Protein AF-A0AAW7XFD2-F1 (afdb_monomer_lite)

Sequence (81 aa):
VLYSRGGQSEHIVKRQLIVFGVAYSVMFVEAQLDLQMLRRWAPWFYVAGVGLLVLVFFFGVGSKGAQRWLSLGFIRFQPSE

Secondary structure (DSSP, 8-state):
-HHHHTTT-HHHHHHHHHHHHHHHHHHHHHHTS-HHHHHHHHHHHHHHHHHHHHHHHHHEEEETTEEEEEE-SS-EE-TT-

Structure (mmCIF, N/CA/C/O backbone):
data_AF-A0AAW7XFD2-F1
#
_entry.id   AF-A0AAW7XFD2-F1
#
loop_
_atom_site.group_PDB
_atom_site.id
_atom_site.type_symbol
_atom_site.label_atom_id
_atom_site.label_alt_id
_atom_site.label_comp_id
_atom_site.label_asym_id
_atom_site.label_entity_id
_atom_site.label_seq_id
_atom_site.pdbx_PDB_ins_code
_atom_site.Cartn_x
_atom_site.Cartn_y
_atom_site.Cartn_z
_atom_site.occupancy
_atom_site.B_iso_or_equiv
_atom_site.auth_seq_id
_atom_site.auth_comp_id
_atom_site.auth_asym_id
_atom_site.auth_atom_id
_atom_site.pdbx_PDB_model_num
ATOM 1 N N . VAL A 1 1 ? 11.829 1.705 15.228 1.00 55.81 1 VAL A N 1
ATOM 2 C CA . VAL A 1 1 ? 12.702 1.254 14.108 1.00 55.81 1 VAL A CA 1
ATOM 3 C C . VAL A 1 1 ? 12.708 2.223 12.913 1.00 55.81 1 VAL A C 1
ATOM 5 O O . VAL A 1 1 ? 13.788 2.511 12.416 1.00 55.81 1 VAL A O 1
ATOM 8 N N . LEU A 1 2 ? 11.572 2.800 12.484 1.00 58.03 2 LEU A N 1
ATOM 9 C CA . LEU A 1 2 ? 11.522 3.765 11.359 1.00 58.03 2 LEU A CA 1
ATOM 10 C C . LEU A 1 2 ? 12.269 5.092 11.612 1.00 58.03 2 LEU A C 1
ATOM 12 O O . LEU A 1 2 ? 13.022 5.538 10.756 1.00 58.03 2 LEU A O 1
ATOM 16 N N . TYR A 1 3 ? 12.136 5.679 12.807 1.00 58.25 3 TYR A N 1
ATOM 17 C CA . TYR A 1 3 ? 12.827 6.924 13.187 1.00 58.25 3 TYR A CA 1
ATOM 18 C C . TYR A 1 3 ? 14.363 6.798 13.181 1.00 58.25 3 TYR A C 1
ATOM 20 O O . TYR A 1 3 ? 15.078 7.699 12.756 1.00 58.25 3 TYR A O 1
ATOM 28 N N . SER A 1 4 ? 14.873 5.634 13.593 1.00 61.00 4 SER A N 1
ATOM 29 C CA . SER A 1 4 ? 16.312 5.360 13.675 1.00 61.00 4 SER A CA 1
ATOM 30 C C . SER A 1 4 ? 16.936 5.012 12.314 1.00 61.00 4 SER A C 1
ATOM 32 O O . SER A 1 4 ? 18.092 5.349 12.088 1.00 61.00 4 SER A O 1
ATOM 34 N N . ARG A 1 5 ? 16.180 4.412 11.379 1.00 56.31 5 ARG A N 1
ATOM 35 C CA . ARG A 1 5 ? 16.648 4.128 10.005 1.00 56.31 5 ARG A CA 1
ATOM 36 C C . ARG A 1 5 ? 16.460 5.297 9.029 1.00 56.31 5 ARG A C 1
ATOM 38 O O . ARG A 1 5 ? 17.167 5.360 8.034 1.00 56.31 5 ARG A O 1
ATOM 45 N N . GLY A 1 6 ? 15.537 6.218 9.311 1.00 58.34 6 GLY A N 1
ATOM 46 C CA . GLY A 1 6 ? 15.274 7.415 8.500 1.00 58.34 6 GLY A CA 1
ATOM 47 C C . GLY A 1 6 ? 16.146 8.630 8.838 1.00 58.34 6 GLY A C 1
ATOM 48 O O . GLY A 1 6 ? 15.793 9.741 8.451 1.00 58.34 6 GLY A O 1
ATOM 49 N N . GLY A 1 7 ? 17.227 8.456 9.606 1.00 63.75 7 GLY A N 1
ATOM 50 C CA . GLY A 1 7 ? 18.134 9.549 9.978 1.00 63.75 7 GLY A CA 1
ATOM 51 C C . GLY A 1 7 ? 17.504 10.614 10.884 1.00 63.75 7 GLY A C 1
ATOM 52 O O . GLY A 1 7 ? 17.797 11.788 10.707 1.00 63.75 7 GLY A O 1
ATOM 53 N N . GLN A 1 8 ? 16.611 10.228 11.809 1.00 60.28 8 GLN A N 1
ATOM 54 C CA . GLN A 1 8 ? 15.878 11.147 12.704 1.00 60.28 8 GLN A CA 1
ATOM 55 C C . GLN A 1 8 ? 14.989 12.183 11.990 1.00 60.28 8 GLN A C 1
ATOM 57 O O . GLN A 1 8 ? 14.597 13.193 12.568 1.00 60.28 8 GLN A O 1
ATOM 62 N N . SER A 1 9 ? 14.614 11.934 10.735 1.00 62.56 9 SER A N 1
ATOM 63 C CA . SER A 1 9 ? 13.734 12.839 9.999 1.00 62.56 9 SER A CA 1
ATOM 64 C C . SER A 1 9 ? 12.274 12.702 10.455 1.00 62.56 9 SER A C 1
ATOM 66 O O . SER A 1 9 ? 11.563 11.747 10.127 1.00 62.56 9 SER A O 1
ATOM 68 N N . GLU A 1 10 ? 11.786 13.706 11.186 1.00 69.69 10 GLU A N 1
ATOM 69 C CA 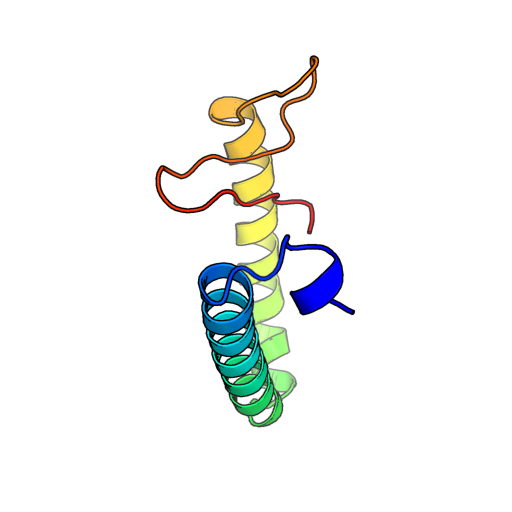. GLU A 1 10 ? 10.374 13.811 11.583 1.00 69.69 10 GLU A CA 1
ATOM 70 C C . GLU A 1 10 ? 9.419 13.747 10.381 1.00 69.69 10 GLU A C 1
ATOM 72 O O . GLU A 1 10 ? 8.304 13.234 10.483 1.00 69.69 10 GLU A O 1
ATOM 77 N N . HIS A 1 11 ? 9.870 14.228 9.219 1.00 72.50 11 HIS A N 1
ATOM 78 C CA . HIS A 1 11 ? 9.107 14.222 7.974 1.00 72.50 11 HIS A CA 1
ATOM 79 C C . HIS A 1 11 ? 8.731 12.810 7.501 1.00 72.50 11 HIS A C 1
ATOM 81 O O . HIS A 1 11 ? 7.601 12.601 7.056 1.00 72.50 11 HIS A O 1
ATOM 87 N N . ILE A 1 12 ? 9.631 11.827 7.627 1.00 75.62 12 ILE A N 1
ATOM 88 C CA . ILE A 1 12 ? 9.340 10.442 7.224 1.00 75.62 12 ILE A CA 1
ATOM 89 C C . ILE A 1 12 ? 8.305 9.829 8.168 1.00 75.62 12 ILE A C 1
ATOM 91 O O . ILE A 1 12 ? 7.373 9.164 7.714 1.00 75.62 12 ILE A O 1
ATOM 95 N N . VAL A 1 13 ? 8.424 10.098 9.469 1.00 80.00 13 VAL A N 1
ATOM 96 C CA . VAL A 1 13 ? 7.482 9.594 10.476 1.00 80.00 13 VAL A CA 1
ATOM 97 C C . VAL A 1 13 ? 6.093 10.205 10.285 1.00 80.00 13 VAL A C 1
ATOM 99 O O . VAL A 1 13 ? 5.113 9.463 10.243 1.00 80.00 13 VAL A O 1
ATOM 102 N N . LYS A 1 14 ? 5.996 11.527 10.087 1.00 80.56 14 LYS A N 1
ATOM 103 C CA . LYS A 1 14 ? 4.722 12.218 9.816 1.00 80.56 14 LYS A CA 1
ATOM 104 C C . LYS A 1 14 ? 4.047 11.686 8.549 1.00 80.56 14 LYS A C 1
ATOM 106 O O . LYS A 1 14 ? 2.863 11.360 8.582 1.00 80.56 14 LYS A O 1
ATOM 111 N N . ARG A 1 15 ? 4.797 11.519 7.454 1.00 80.62 15 ARG A N 1
ATOM 112 C CA . ARG A 1 15 ? 4.269 10.920 6.216 1.00 80.62 15 ARG A CA 1
ATOM 113 C C . ARG A 1 15 ? 3.757 9.499 6.453 1.00 80.62 15 ARG A C 1
ATOM 115 O O . ARG A 1 15 ? 2.677 9.160 5.983 1.00 80.62 15 ARG A O 1
ATOM 122 N N . GLN A 1 16 ? 4.505 8.683 7.192 1.00 82.12 16 GLN A N 1
ATOM 123 C CA . GLN A 1 16 ? 4.107 7.308 7.474 1.00 82.12 16 GLN A CA 1
ATOM 124 C C . GLN A 1 16 ? 2.836 7.237 8.334 1.00 82.12 16 GLN A C 1
ATOM 126 O O . GLN A 1 16 ? 1.979 6.397 8.075 1.00 82.12 16 GLN A O 1
ATOM 131 N N . LEU A 1 17 ? 2.684 8.131 9.315 1.00 87.25 17 LEU A N 1
ATOM 132 C CA . LEU A 1 17 ? 1.467 8.231 10.124 1.00 87.25 17 LEU A CA 1
ATOM 133 C C . LEU A 1 17 ? 0.240 8.576 9.275 1.00 87.25 17 LEU A C 1
ATOM 135 O O . LEU A 1 17 ? -0.803 7.957 9.454 1.00 87.25 17 LEU A O 1
ATOM 139 N N . ILE A 1 18 ? 0.373 9.503 8.321 1.00 87.50 18 ILE A N 1
ATOM 140 C CA . ILE A 1 18 ? -0.715 9.844 7.391 1.00 87.50 18 ILE A CA 1
ATOM 141 C C . ILE A 1 18 ? -1.082 8.630 6.530 1.00 87.50 18 ILE A C 1
ATOM 143 O O . ILE A 1 18 ? -2.259 8.300 6.419 1.00 87.50 18 ILE A O 1
ATOM 147 N N . VAL A 1 19 ? -0.089 7.930 5.968 1.00 88.31 19 VAL A N 1
ATOM 148 C CA . VAL A 1 19 ? -0.328 6.717 5.165 1.00 88.31 19 VAL A CA 1
ATOM 149 C C . VAL A 1 19 ? -1.045 5.648 5.988 1.00 88.31 19 VAL A C 1
ATOM 151 O O . VAL A 1 19 ? -2.022 5.077 5.512 1.00 88.31 19 VAL A O 1
ATOM 154 N N . PHE A 1 20 ? -0.619 5.413 7.233 1.00 89.56 20 PHE A N 1
ATOM 155 C CA . PHE A 1 20 ? -1.302 4.474 8.121 1.00 89.56 20 PHE A CA 1
ATOM 156 C C . PHE A 1 20 ? -2.730 4.917 8.444 1.00 89.56 20 PHE A C 1
ATOM 158 O O . PHE A 1 20 ? -3.637 4.095 8.368 1.00 89.56 20 PHE A O 1
ATOM 165 N N . GLY A 1 21 ? -2.953 6.195 8.757 1.00 92.25 21 GLY A N 1
ATOM 166 C CA . GLY A 1 21 ? -4.291 6.714 9.048 1.00 92.25 21 GLY A CA 1
ATOM 167 C C . GLY A 1 21 ? -5.255 6.541 7.873 1.00 92.25 21 GLY A C 1
ATOM 168 O O . GLY A 1 21 ? -6.383 6.085 8.063 1.00 92.25 21 GLY A O 1
ATOM 169 N N . VAL A 1 22 ? -4.796 6.824 6.651 1.00 90.69 22 VAL A N 1
ATOM 170 C CA . VAL A 1 22 ? -5.585 6.608 5.430 1.00 90.69 22 VAL A CA 1
ATOM 171 C C . VAL A 1 22 ? -5.843 5.118 5.205 1.00 90.69 22 VAL A C 1
ATOM 173 O O . VAL A 1 22 ? -6.992 4.736 5.003 1.00 90.69 22 VAL A O 1
ATOM 176 N N . ALA A 1 23 ? -4.815 4.270 5.302 1.00 89.06 23 ALA A N 1
ATOM 177 C CA . ALA A 1 23 ? -4.949 2.828 5.089 1.00 89.06 23 ALA A CA 1
ATOM 178 C C . ALA A 1 23 ? -5.939 2.180 6.071 1.00 89.06 23 ALA A C 1
ATOM 180 O O . ALA A 1 23 ? -6.811 1.422 5.652 1.00 89.06 23 ALA A O 1
ATOM 181 N N . TYR A 1 24 ? -5.861 2.524 7.361 1.00 92.56 24 TYR A N 1
ATOM 182 C CA . TYR A 1 24 ? -6.815 2.036 8.360 1.00 92.56 24 TYR A CA 1
ATOM 183 C C . TYR A 1 24 ? -8.231 2.538 8.090 1.00 92.56 24 TYR A C 1
ATOM 185 O O . TYR A 1 24 ? -9.179 1.772 8.215 1.00 92.56 24 TYR A O 1
ATOM 193 N N . SER A 1 25 ? -8.388 3.800 7.690 1.00 92.19 25 SER A N 1
ATOM 194 C CA . SER A 1 25 ? -9.709 4.355 7.374 1.00 92.19 25 SER A CA 1
ATOM 195 C C . SER A 1 25 ? -10.357 3.628 6.194 1.00 92.19 25 SER A C 1
ATOM 197 O O . SER A 1 25 ? -11.529 3.269 6.271 1.00 92.19 25 SER A O 1
ATOM 199 N N . VAL A 1 26 ? -9.589 3.358 5.133 1.00 90.00 26 VAL A N 1
ATOM 200 C CA . VAL A 1 26 ? -10.052 2.566 3.981 1.00 90.00 26 VAL A CA 1
ATOM 201 C C . VAL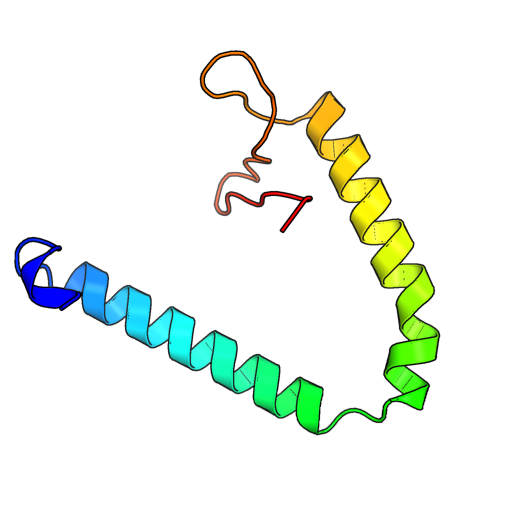 A 1 26 ? -10.432 1.153 4.419 1.00 90.00 26 VAL A C 1
ATOM 203 O O . VAL A 1 26 ? -11.540 0.718 4.127 1.00 90.00 26 VAL A O 1
ATOM 206 N N . MET A 1 27 ? -9.579 0.483 5.200 1.00 88.81 27 MET A N 1
ATOM 207 C CA . MET A 1 27 ? -9.871 -0.846 5.747 1.00 88.81 27 MET A CA 1
ATOM 208 C C . MET A 1 27 ? -11.172 -0.860 6.564 1.00 88.81 27 MET A C 1
ATOM 210 O O . MET A 1 27 ? -11.974 -1.778 6.420 1.00 88.81 27 MET A O 1
ATOM 214 N N . PHE A 1 28 ? -11.407 0.149 7.409 1.00 91.25 28 PHE A N 1
ATOM 215 C CA . PHE A 1 28 ? -12.647 0.251 8.179 1.00 91.25 28 PHE A CA 1
ATOM 216 C C . PHE A 1 28 ? -13.868 0.414 7.279 1.00 91.25 28 PHE A C 1
ATOM 218 O O . PHE A 1 28 ? -14.889 -0.202 7.553 1.00 91.25 28 PHE A O 1
ATOM 225 N N . VAL A 1 29 ? -13.780 1.209 6.211 1.00 88.25 29 VAL A N 1
ATOM 226 C CA . VAL A 1 29 ? -14.882 1.357 5.249 1.00 88.25 29 VAL A CA 1
ATOM 227 C C . VAL A 1 29 ? -15.139 0.045 4.514 1.00 88.25 29 VAL A C 1
ATOM 229 O O . VAL A 1 29 ? -16.286 -0.387 4.443 1.00 88.25 29 VAL A O 1
ATOM 232 N N . GLU A 1 30 ? -14.092 -0.616 4.019 1.00 84.19 30 GLU A N 1
ATOM 233 C CA . GLU A 1 30 ? -14.207 -1.912 3.341 1.00 84.19 30 GLU A CA 1
ATOM 234 C C . GLU A 1 30 ? -14.802 -2.990 4.250 1.00 84.19 30 GLU A C 1
ATOM 236 O O . GLU A 1 30 ? -15.648 -3.761 3.806 1.00 84.19 30 GLU A O 1
ATOM 241 N N . ALA A 1 31 ? -14.436 -3.002 5.534 1.00 85.94 31 ALA A N 1
ATOM 242 C CA . ALA A 1 31 ? -14.983 -3.935 6.516 1.00 85.94 31 ALA A CA 1
ATOM 243 C C . ALA A 1 31 ? -16.494 -3.757 6.756 1.00 85.94 31 ALA A C 1
ATOM 245 O O . ALA A 1 31 ? -17.147 -4.697 7.206 1.00 85.94 31 ALA A O 1
ATOM 246 N N . GLN A 1 32 ? -17.051 -2.579 6.458 1.00 87.75 32 GLN A N 1
ATOM 247 C CA . GLN A 1 32 ? -18.491 -2.318 6.561 1.00 87.75 32 GLN A CA 1
ATOM 248 C C . GLN A 1 32 ? -19.256 -2.683 5.278 1.00 87.75 32 GLN A C 1
ATOM 250 O O . GLN A 1 32 ? -20.488 -2.648 5.274 1.00 87.75 32 GLN A O 1
ATOM 255 N N . LEU A 1 33 ? -18.565 -3.004 4.178 1.00 84.31 33 LEU A N 1
ATOM 256 C CA . LEU A 1 33 ? -19.207 -3.370 2.916 1.00 84.31 33 LEU A CA 1
ATOM 257 C C . LEU A 1 33 ? -19.624 -4.845 2.916 1.00 84.31 33 LEU A C 1
ATOM 259 O O . LEU A 1 33 ? -18.872 -5.736 3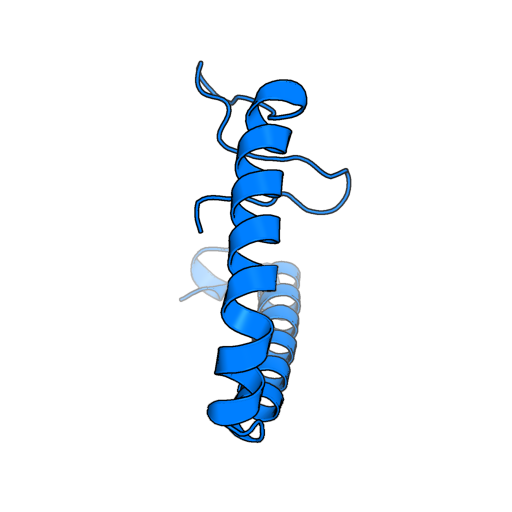.304 1.00 84.31 33 LEU A O 1
ATOM 263 N N . ASP A 1 34 ? -20.824 -5.113 2.404 1.00 82.75 34 ASP A N 1
ATOM 264 C CA . ASP A 1 34 ? -21.317 -6.475 2.201 1.00 82.75 34 ASP A CA 1
ATOM 265 C C . ASP A 1 34 ? -20.493 -7.194 1.112 1.00 82.75 34 ASP A C 1
ATOM 267 O O . ASP A 1 34 ? -20.289 -6.673 0.005 1.00 82.75 34 ASP A O 1
ATOM 271 N N . LEU A 1 35 ? -20.064 -8.430 1.396 1.00 78.88 35 LEU A N 1
ATOM 272 C CA . LEU A 1 35 ? -19.351 -9.302 0.458 1.00 78.88 35 LEU A CA 1
ATOM 273 C C . LEU A 1 35 ? -20.116 -9.490 -0.862 1.00 78.88 35 LEU A C 1
ATOM 275 O O . LEU A 1 35 ? -19.492 -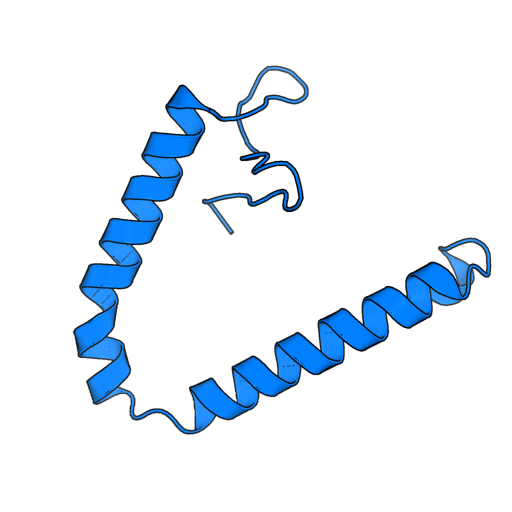9.658 -1.915 1.00 78.88 35 LEU A O 1
ATOM 279 N N . GLN A 1 36 ? -21.452 -9.448 -0.845 1.00 81.88 36 GLN A N 1
ATOM 280 C CA . GLN A 1 36 ? -22.261 -9.555 -2.063 1.00 81.88 36 GLN A CA 1
ATOM 281 C C . GLN A 1 36 ? -22.074 -8.351 -2.989 1.00 81.88 36 GLN A C 1
ATOM 283 O O . GLN A 1 36 ? -21.994 -8.511 -4.212 1.00 81.88 36 GLN A O 1
ATOM 288 N N . MET A 1 37 ? -21.948 -7.151 -2.415 1.00 81.75 37 MET A N 1
ATOM 289 C CA . MET A 1 37 ? -21.654 -5.943 -3.175 1.00 81.75 37 MET A CA 1
ATOM 290 C C . MET A 1 37 ? -20.248 -6.043 -3.762 1.00 81.75 37 MET A C 1
ATOM 292 O O . MET A 1 37 ? -20.095 -5.905 -4.976 1.00 81.75 37 MET A O 1
ATOM 296 N N . LEU A 1 38 ? -19.243 -6.400 -2.955 1.00 82.56 38 LEU A N 1
ATOM 297 C CA . LEU A 1 38 ? -17.866 -6.557 -3.432 1.00 82.56 38 LEU A CA 1
ATOM 298 C C . LEU A 1 38 ? -17.764 -7.568 -4.585 1.00 82.56 38 LEU A C 1
ATOM 300 O O . LEU A 1 38 ? -17.111 -7.299 -5.592 1.00 82.56 38 LEU A O 1
ATOM 304 N N . ARG A 1 39 ? -18.492 -8.688 -4.507 1.00 83.25 39 ARG A N 1
ATOM 305 C CA . ARG A 1 39 ? -18.531 -9.708 -5.567 1.00 83.25 39 ARG A CA 1
ATOM 306 C C . ARG A 1 39 ? -19.117 -9.193 -6.886 1.00 83.25 39 ARG A C 1
ATOM 308 O O . ARG A 1 39 ? -18.677 -9.625 -7.950 1.00 83.25 39 ARG A O 1
ATOM 315 N N . ARG A 1 40 ? -20.079 -8.267 -6.841 1.00 87.75 40 ARG A N 1
ATOM 316 C CA . ARG A 1 40 ? -20.642 -7.627 -8.044 1.00 87.75 40 ARG A CA 1
ATOM 317 C C . ARG A 1 40 ? -19.657 -6.652 -8.695 1.00 87.75 40 ARG A C 1
ATOM 319 O O . ARG A 1 40 ? -19.657 -6.521 -9.917 1.00 87.75 40 ARG A O 1
ATOM 326 N N . TRP A 1 41 ? -18.822 -5.989 -7.895 1.00 86.00 41 TRP A N 1
ATOM 327 C CA . TRP A 1 41 ? -17.793 -5.060 -8.376 1.00 86.00 41 TRP A CA 1
ATOM 328 C C . TRP A 1 41 ? -16.478 -5.754 -8.763 1.00 86.00 41 TRP A C 1
ATOM 330 O O . TRP A 1 41 ? -15.731 -5.223 -9.581 1.00 86.00 41 TRP A O 1
ATOM 340 N N . ALA A 1 42 ? -16.225 -6.964 -8.259 1.00 85.38 42 ALA A N 1
ATOM 341 C CA . ALA A 1 42 ? -15.042 -7.771 -8.557 1.00 85.38 42 ALA A CA 1
ATOM 342 C C . ALA A 1 42 ? -14.676 -7.872 -10.056 1.00 85.38 42 ALA A C 1
ATOM 344 O O . ALA A 1 42 ? -13.510 -7.630 -10.376 1.00 85.38 42 ALA A O 1
ATOM 345 N N . PRO A 1 43 ? -15.600 -8.165 -11.002 1.00 87.94 43 PRO A N 1
ATOM 346 C CA . PRO A 1 43 ? -15.239 -8.205 -12.421 1.00 87.94 43 PRO A CA 1
ATOM 347 C C . PRO A 1 43 ? -14.778 -6.842 -12.956 1.00 87.94 43 PRO A C 1
ATOM 349 O O . PRO A 1 43 ? -13.884 -6.788 -13.795 1.00 87.94 43 PRO A O 1
ATOM 352 N N . TRP A 1 44 ? -15.327 -5.736 -12.448 1.00 89.69 44 TRP A N 1
ATOM 353 C CA . TRP A 1 44 ? -14.917 -4.388 -12.848 1.00 89.69 44 TRP A CA 1
ATOM 354 C C . TRP A 1 44 ? -13.518 -4.046 -12.339 1.00 89.69 44 TRP A C 1
ATOM 356 O O . TRP A 1 44 ? -12.703 -3.540 -13.108 1.00 89.69 44 TRP A O 1
ATOM 366 N N . PHE A 1 45 ? -13.208 -4.380 -11.082 1.00 86.69 45 PHE A N 1
ATOM 367 C CA . PHE A 1 45 ? -11.856 -4.219 -10.539 1.00 86.69 45 PHE A CA 1
ATOM 368 C C . PHE A 1 45 ? -10.834 -5.077 -11.283 1.00 86.69 45 PHE A C 1
ATOM 370 O O . PHE A 1 45 ? -9.734 -4.610 -11.570 1.00 86.69 45 PHE A O 1
ATOM 377 N N . TYR A 1 46 ? -11.212 -6.297 -11.667 1.00 85.75 46 TYR A N 1
ATOM 378 C CA . TYR A 1 46 ? -10.361 -7.165 -12.474 1.00 85.75 46 TYR A CA 1
ATOM 379 C C . TYR A 1 46 ? -10.048 -6.548 -13.843 1.00 85.75 46 TYR A C 1
ATOM 381 O O . TYR A 1 46 ? -8.881 -6.447 -14.222 1.00 85.75 46 TYR A O 1
ATOM 389 N N . VAL A 1 47 ? -11.067 -6.068 -14.564 1.00 91.81 47 VAL A N 1
ATOM 390 C CA . VAL A 1 47 ? -10.876 -5.391 -15.858 1.00 91.81 47 VAL A CA 1
ATOM 391 C C . VAL A 1 47 ? -10.029 -4.127 -15.700 1.00 91.81 47 VAL A C 1
ATOM 393 O O . VAL A 1 47 ? -9.143 -3.887 -16.518 1.00 91.81 47 VAL A O 1
ATOM 396 N N . ALA A 1 48 ? -10.244 -3.348 -14.638 1.00 88.69 48 ALA A N 1
ATOM 397 C CA . ALA A 1 48 ? -9.426 -2.176 -14.342 1.00 88.69 48 ALA A CA 1
ATOM 398 C C . ALA A 1 48 ? -7.952 -2.550 -14.100 1.00 88.69 48 ALA A C 1
ATOM 400 O O . ALA A 1 48 ? -7.064 -1.913 -14.666 1.00 88.69 48 ALA A O 1
ATOM 401 N N . GLY A 1 49 ? -7.681 -3.612 -13.333 1.00 85.00 49 GLY A N 1
ATOM 402 C CA . GLY A 1 49 ? -6.327 -4.126 -13.098 1.00 85.00 49 GLY A CA 1
ATOM 403 C C . GLY A 1 49 ? -5.642 -4.602 -14.382 1.00 85.00 49 GLY A C 1
ATOM 404 O O . GLY A 1 49 ? -4.506 -4.219 -14.661 1.00 85.00 49 GLY A O 1
ATOM 405 N N . VAL A 1 50 ? -6.355 -5.355 -15.225 1.00 87.38 50 VAL A N 1
ATOM 406 C CA . VAL A 1 50 ? -5.859 -5.757 -16.554 1.00 87.38 50 VAL A CA 1
ATOM 407 C C . VAL A 1 50 ? -5.586 -4.531 -17.431 1.00 87.38 50 VAL A C 1
ATOM 409 O O . VAL A 1 50 ? -4.545 -4.459 -18.083 1.00 87.38 50 VAL A O 1
ATOM 412 N N . GLY A 1 51 ? -6.466 -3.530 -17.403 1.00 86.38 51 GLY A N 1
ATOM 413 C CA . GLY A 1 51 ? -6.260 -2.259 -18.093 1.00 86.38 51 GLY A CA 1
ATOM 414 C C . GLY A 1 51 ? -4.997 -1.532 -17.626 1.00 86.38 51 GLY A C 1
ATOM 415 O O . GLY A 1 51 ? -4.234 -1.041 -18.454 1.00 86.38 51 GLY A O 1
ATOM 416 N N . LEU A 1 52 ? -4.724 -1.516 -16.319 1.00 81.44 52 LEU A N 1
ATOM 417 C CA . LEU A 1 52 ? -3.506 -0.929 -15.750 1.00 81.44 52 LEU A CA 1
ATOM 418 C C . LEU A 1 52 ? -2.238 -1.690 -16.167 1.00 81.44 52 LEU A C 1
ATOM 420 O O . LEU A 1 52 ? -1.214 -1.057 -16.438 1.00 81.44 52 LEU A O 1
ATOM 424 N N . LEU A 1 53 ? -2.299 -3.020 -16.280 1.00 81.88 53 LEU A N 1
ATOM 425 C CA . LEU A 1 53 ? -1.194 -3.832 -16.808 1.00 81.88 53 LEU A CA 1
ATOM 426 C C . LEU A 1 53 ? -0.893 -3.486 -18.269 1.00 81.88 53 LEU A C 1
ATOM 428 O O . LEU A 1 53 ? 0.267 -3.285 -18.633 1.00 81.88 53 LEU A O 1
ATOM 432 N N . VAL A 1 54 ? -1.936 -3.350 -19.090 1.00 83.62 54 VAL A N 1
ATOM 433 C CA . VAL A 1 54 ? -1.802 -2.893 -20.480 1.00 83.62 54 VAL A CA 1
ATOM 434 C C . VAL A 1 54 ? -1.231 -1.473 -20.522 1.00 83.62 54 VAL A C 1
ATOM 436 O O . VAL A 1 54 ? -0.328 -1.192 -21.305 1.00 83.62 54 VAL A O 1
ATOM 439 N N . LEU A 1 55 ? -1.687 -0.581 -19.642 1.00 80.75 55 LEU A N 1
ATOM 440 C CA . LEU A 1 55 ? -1.215 0.801 -19.579 1.00 80.75 55 LEU A CA 1
ATOM 441 C C . LEU A 1 55 ? 0.282 0.893 -19.237 1.00 80.75 55 LEU A C 1
ATOM 443 O O . LEU A 1 55 ? 0.983 1.729 -19.807 1.00 80.75 55 LEU A O 1
ATOM 447 N N . VAL A 1 56 ? 0.801 0.019 -18.367 1.00 79.75 56 VAL A N 1
ATOM 448 C CA . VAL A 1 56 ? 2.246 -0.055 -18.082 1.00 79.75 56 VAL A CA 1
ATOM 449 C C . VAL A 1 56 ? 3.066 -0.500 -19.285 1.00 79.75 56 VAL A C 1
ATOM 451 O O . VAL A 1 56 ? 4.213 -0.078 -19.407 1.00 79.75 56 VAL A O 1
ATOM 454 N N . PHE A 1 57 ? 2.508 -1.270 -20.214 1.00 72.31 57 PHE A N 1
ATOM 455 C CA . PHE A 1 57 ? 3.227 -1.595 -21.445 1.00 72.31 57 PHE A CA 1
ATOM 456 C C . PHE A 1 57 ? 3.515 -0.336 -22.284 1.00 72.31 57 PHE A C 1
ATOM 458 O O . PHE A 1 57 ? 4.625 -0.152 -22.779 1.00 72.31 57 PHE A O 1
ATOM 465 N N . PHE A 1 58 ? 2.544 0.578 -22.376 1.00 74.06 58 PHE A N 1
ATOM 466 C CA . PHE A 1 58 ? 2.668 1.805 -23.173 1.00 74.06 58 PHE A CA 1
ATOM 467 C C . PHE A 1 58 ? 3.367 2.955 -22.434 1.00 74.06 58 PHE A C 1
ATOM 469 O O . PHE A 1 58 ? 4.166 3.674 -23.028 1.00 74.06 58 PHE A O 1
ATOM 476 N N . PHE A 1 59 ? 3.075 3.132 -21.144 1.00 72.38 59 PHE A N 1
ATOM 477 C CA . PHE A 1 59 ? 3.500 4.293 -20.346 1.00 72.38 59 PHE A CA 1
ATOM 478 C C . PHE A 1 59 ? 4.373 3.922 -19.141 1.00 72.38 59 PHE A C 1
ATOM 480 O O . PHE A 1 59 ? 4.686 4.772 -18.303 1.00 72.38 59 PHE A O 1
ATOM 487 N N . GLY A 1 60 ? 4.758 2.653 -19.012 1.00 66.00 60 GLY A N 1
ATOM 488 C CA . GLY A 1 60 ? 5.597 2.189 -17.916 1.00 66.00 60 GLY A CA 1
ATOM 489 C C . GLY A 1 60 ? 6.987 2.796 -18.000 1.00 66.00 60 GLY A C 1
ATOM 490 O O . GLY A 1 60 ? 7.661 2.711 -19.029 1.00 66.00 60 GLY A O 1
ATOM 491 N N . VAL A 1 61 ? 7.440 3.369 -16.890 1.00 63.38 61 VAL A N 1
ATOM 492 C CA . VAL A 1 61 ? 8.812 3.840 -16.737 1.00 63.38 61 VAL A CA 1
ATOM 493 C C . VAL A 1 61 ? 9.661 2.699 -16.181 1.00 63.38 61 VAL A C 1
ATOM 495 O O . VAL A 1 61 ? 9.386 2.118 -15.127 1.00 63.38 61 VAL A O 1
ATOM 498 N N . GLY A 1 62 ? 10.691 2.324 -16.934 1.00 58.84 62 GLY A N 1
ATOM 499 C CA . GLY A 1 62 ? 11.615 1.264 -16.552 1.00 58.84 62 GLY A CA 1
ATOM 500 C C . GLY A 1 62 ? 12.795 1.795 -15.746 1.00 58.84 62 GLY A C 1
ATOM 501 O O . GLY A 1 62 ? 13.434 2.770 -16.128 1.00 58.84 62 GLY A O 1
ATOM 502 N N . SER A 1 63 ? 13.137 1.103 -14.661 1.00 52.72 63 SER A N 1
ATOM 503 C CA . SER A 1 63 ? 14.466 1.175 -14.050 1.00 52.72 63 SER A CA 1
ATOM 504 C C . SER A 1 63 ? 15.150 -0.163 -14.319 1.00 52.72 63 SER A C 1
ATOM 506 O O . SER A 1 63 ? 14.612 -1.210 -13.955 1.00 52.72 63 SER A O 1
ATOM 508 N N . LYS A 1 64 ? 16.309 -0.131 -14.992 1.00 53.56 64 LYS A N 1
ATOM 509 C CA . LYS A 1 64 ? 17.133 -1.310 -15.332 1.00 53.56 64 LYS A CA 1
ATOM 510 C C . LYS A 1 64 ? 16.452 -2.335 -16.265 1.00 53.56 64 LYS A C 1
ATOM 512 O O . LYS A 1 64 ? 16.437 -3.525 -15.971 1.00 53.56 64 LYS A O 1
ATOM 517 N N . GLY A 1 65 ? 15.890 -1.878 -17.389 1.00 57.50 65 GLY A N 1
ATOM 518 C CA . GLY A 1 65 ? 15.489 -2.753 -18.508 1.00 57.50 65 GLY A CA 1
ATOM 519 C C . GLY A 1 65 ? 14.134 -3.466 -18.391 1.00 57.50 65 GLY A C 1
ATOM 520 O O . GLY A 1 65 ? 13.774 -4.200 -19.300 1.00 57.50 65 GLY A O 1
ATOM 521 N N . ALA A 1 66 ? 13.361 -3.238 -17.322 1.00 58.09 66 ALA A N 1
ATOM 522 C CA . ALA A 1 66 ? 11.987 -3.734 -17.204 1.00 58.09 66 ALA A CA 1
ATOM 523 C C . ALA A 1 66 ? 11.031 -2.609 -16.783 1.00 58.09 66 ALA A C 1
ATOM 525 O O . ALA A 1 66 ? 11.280 -1.912 -15.792 1.00 58.09 66 ALA A O 1
ATOM 526 N N . GLN A 1 67 ? 9.935 -2.443 -17.525 1.00 60.94 67 GLN A N 1
ATOM 527 C CA . GLN A 1 67 ? 8.857 -1.500 -17.221 1.00 60.94 67 GLN A CA 1
ATOM 528 C C . GLN A 1 67 ? 8.001 -2.067 -16.082 1.00 60.94 67 GLN A C 1
ATOM 530 O O . GLN A 1 67 ? 7.127 -2.896 -16.303 1.00 60.94 67 GLN A O 1
ATOM 535 N N . ARG A 1 68 ? 8.306 -1.673 -14.840 1.00 65.50 68 ARG A N 1
ATOM 536 C CA . ARG A 1 68 ? 7.610 -2.167 -13.633 1.00 65.50 68 ARG A CA 1
ATOM 537 C C . ARG A 1 68 ? 6.707 -1.125 -12.982 1.00 65.50 68 ARG A C 1
ATOM 539 O O . ARG A 1 68 ? 5.770 -1.484 -12.283 1.00 65.50 68 ARG A O 1
ATOM 546 N N . TRP A 1 69 ? 6.996 0.154 -13.200 1.00 67.75 69 TRP A N 1
ATOM 547 C CA . TRP A 1 69 ? 6.345 1.251 -12.497 1.00 67.75 69 TRP A CA 1
ATOM 548 C C . TRP A 1 69 ? 5.581 2.122 -13.483 1.00 67.75 69 TRP A C 1
ATOM 550 O O . TRP A 1 69 ? 6.144 2.574 -14.480 1.00 67.75 69 TRP A O 1
ATOM 560 N N . LEU A 1 70 ? 4.320 2.412 -13.180 1.00 67.88 70 LEU A N 1
ATOM 561 C CA . LEU A 1 70 ? 3.587 3.490 -13.825 1.00 67.88 70 LEU A CA 1
ATOM 562 C C . LEU A 1 70 ? 3.837 4.773 -13.033 1.00 67.88 70 LEU A C 1
ATOM 564 O O . LEU A 1 70 ? 3.510 4.849 -11.849 1.00 67.88 70 LEU A O 1
ATOM 568 N N . SER A 1 71 ? 4.435 5.780 -13.664 1.00 70.25 71 SER A N 1
ATOM 569 C CA . SER A 1 71 ? 4.646 7.084 -13.032 1.00 70.25 71 SER A CA 1
ATOM 570 C C . SER A 1 71 ? 3.572 8.054 -13.506 1.00 70.25 71 SER A C 1
ATOM 572 O O . SER A 1 71 ? 3.730 8.698 -14.538 1.00 70.25 71 SER A O 1
ATOM 574 N N . LEU A 1 72 ? 2.500 8.199 -12.726 1.00 67.19 72 LEU A N 1
ATOM 575 C CA . LEU A 1 72 ? 1.385 9.122 -12.985 1.00 67.19 72 LEU A CA 1
ATOM 576 C C . LEU A 1 72 ? 1.711 10.567 -12.538 1.00 67.19 72 LEU A C 1
ATOM 578 O O . LEU A 1 72 ? 0.842 11.312 -12.091 1.00 67.19 72 LEU A O 1
ATOM 582 N N . GLY A 1 73 ? 2.990 10.956 -12.587 1.00 63.16 73 GLY A N 1
ATOM 583 C CA . GLY A 1 73 ? 3.508 12.259 -12.145 1.00 63.16 73 GLY A CA 1
ATOM 584 C C . GLY A 1 73 ? 3.625 12.406 -10.623 1.00 63.16 73 GLY A C 1
ATOM 585 O O . GLY A 1 73 ? 4.717 12.650 -10.116 1.00 63.16 73 GLY A O 1
ATOM 586 N N . PHE A 1 74 ? 2.530 12.208 -9.887 1.00 61.34 74 PHE A N 1
ATOM 587 C CA . PHE A 1 74 ? 2.473 12.389 -8.425 1.00 61.34 74 PHE A CA 1
ATOM 588 C C . PHE A 1 74 ? 2.517 11.074 -7.644 1.00 61.34 74 PHE A C 1
ATOM 590 O O . PHE A 1 74 ? 2.941 11.041 -6.490 1.00 61.34 74 PHE A O 1
ATOM 597 N N . ILE A 1 75 ? 2.090 9.982 -8.280 1.00 63.47 75 ILE A N 1
ATOM 598 C CA . ILE A 1 75 ? 2.020 8.650 -7.682 1.00 63.47 75 ILE A CA 1
ATOM 599 C C . ILE A 1 75 ? 2.753 7.681 -8.601 1.00 63.47 75 ILE A C 1
ATOM 601 O O . ILE A 1 75 ? 2.585 7.700 -9.823 1.00 63.47 75 ILE A O 1
ATOM 605 N N . ARG A 1 76 ? 3.583 6.834 -7.995 1.00 68.75 76 ARG A N 1
ATOM 606 C CA . ARG A 1 76 ? 4.164 5.674 -8.662 1.00 68.75 76 ARG A CA 1
ATOM 607 C C . ARG A 1 76 ? 3.366 4.458 -8.236 1.00 68.75 76 ARG A C 1
ATOM 609 O O . ARG A 1 76 ? 3.329 4.155 -7.048 1.00 68.75 76 ARG A O 1
ATOM 616 N N . PHE A 1 77 ? 2.717 3.819 -9.197 1.00 70.94 77 PHE A N 1
ATOM 617 C CA . PHE A 1 77 ? 1.864 2.663 -8.965 1.00 70.94 77 PHE A CA 1
ATOM 618 C C . PHE A 1 77 ? 2.426 1.466 -9.726 1.00 70.94 77 PHE A C 1
ATOM 620 O O . PHE A 1 77 ? 2.785 1.586 -10.901 1.00 70.94 77 PHE A O 1
ATOM 627 N N . GLN A 1 78 ? 2.544 0.330 -9.049 1.00 73.88 78 GLN A N 1
ATOM 628 C CA . GLN A 1 78 ? 2.935 -0.930 -9.660 1.00 73.88 78 GLN A CA 1
ATOM 629 C C . GLN A 1 78 ? 1.657 -1.749 -9.871 1.00 73.88 78 GLN A C 1
ATOM 631 O O . GLN A 1 78 ? 1.055 -2.156 -8.890 1.00 73.88 78 GL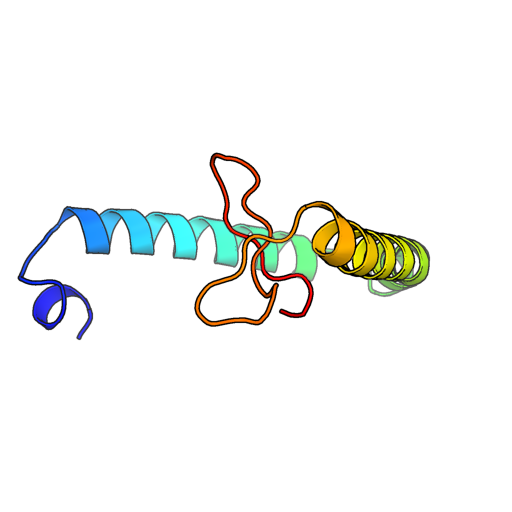N A O 1
ATOM 636 N N . PRO A 1 79 ? 1.230 -2.020 -11.118 1.00 60.66 79 PRO A N 1
ATOM 637 C CA . PRO A 1 79 ? -0.041 -2.709 -11.354 1.00 60.66 79 PRO A CA 1
ATOM 638 C C . PRO A 1 79 ? -0.095 -4.162 -10.881 1.00 60.66 79 PRO A C 1
ATOM 640 O O . PRO A 1 79 ? -1.152 -4.776 -10.948 1.00 60.66 79 PRO A O 1
ATOM 643 N N . SER A 1 80 ? 1.050 -4.741 -10.513 1.00 63.78 80 SER A N 1
ATOM 644 C CA . SER A 1 80 ? 1.153 -6.119 -10.034 1.00 63.78 80 SER A CA 1
ATOM 645 C C . SER A 1 80 ? 1.158 -6.232 -8.504 1.00 63.78 80 SER A C 1
ATOM 647 O O . SER A 1 80 ? 1.390 -7.333 -8.009 1.00 63.78 80 SER A O 1
ATOM 649 N N . GLU A 1 81 ? 1.021 -5.115 -7.785 1.00 54.66 81 GLU A N 1
ATOM 650 C CA . GLU A 1 81 ? 0.706 -5.075 -6.349 1.00 54.66 81 GLU A CA 1
ATOM 651 C C . GLU A 1 81 ? -0.789 -4.794 -6.173 1.00 54.66 81 GLU A C 1
ATOM 653 O O . GLU A 1 81 ? -1.403 -5.477 -5.325 1.00 54.66 81 GLU A O 1
#

Radius of gyration: 17.07 Å; chains: 1; bounding box: 40×24×37 Å

Foldseek 3Di:
DCCV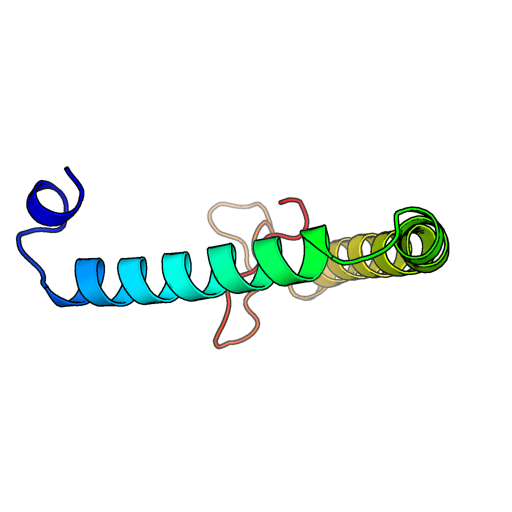VVVNDPVSVVVVVVVVVVVVVVVVVVVPDDPVVVVVCVVVVVVVLVVVVVVLVVQFDDDPPDRQWRCPPVDTDGSVD

InterPro domains:
  IPR001182 Probable peptidoglycan glycosyltransferase FtsW/RodA [PF01098] (6-81)
  IPR001182 Probable peptidoglycan glycosyltransferase FtsW/RodA [PTHR30474] (5-81)

pLDDT: mean 75.82, std 12.12, range [52.72, 92.56]

Organism: NCBI:txid86304